Protein AF-A0A0K9XWW6-F1 (afdb_monomer_lite)

Structure (mmCIF, N/CA/C/O backbone):
data_AF-A0A0K9XWW6-F1
#
_entry.id   AF-A0A0K9XWW6-F1
#
loop_
_atom_site.group_PDB
_atom_site.id
_atom_site.type_symbol
_atom_site.label_atom_id
_atom_site.label_alt_id
_atom_site.label_comp_id
_atom_site.label_asym_id
_atom_site.label_entity_id
_atom_site.label_seq_id
_atom_site.pdbx_PDB_ins_code
_atom_site.Cartn_x
_atom_site.Cartn_y
_atom_site.Cartn_z
_atom_site.occupancy
_atom_site.B_iso_or_equiv
_atom_site.auth_seq_id
_atom_site.auth_comp_id
_atom_site.auth_asym_id
_atom_site.auth_atom_id
_atom_site.pdbx_PDB_model_num
ATOM 1 N N . MET A 1 1 ? -27.457 5.485 0.987 1.00 42.44 1 MET A N 1
ATOM 2 C CA . MET A 1 1 ? -27.190 4.142 1.543 1.00 42.44 1 MET A CA 1
ATOM 3 C C . MET A 1 1 ? -25.819 4.211 2.195 1.00 42.44 1 MET A C 1
ATOM 5 O O . MET A 1 1 ? -24.888 4.601 1.505 1.00 42.44 1 MET A O 1
ATOM 9 N N . SER A 1 2 ? -25.711 3.975 3.505 1.00 55.50 2 SER A N 1
ATOM 10 C CA . SER A 1 2 ? -24.408 3.935 4.183 1.00 55.50 2 SER A CA 1
ATOM 11 C C . SER A 1 2 ? -23.820 2.551 3.962 1.00 55.50 2 SER A C 1
ATOM 13 O O . SER A 1 2 ? -24.471 1.566 4.305 1.00 55.50 2 SER A O 1
ATOM 15 N N . PHE A 1 3 ? -22.639 2.464 3.354 1.00 58.88 3 PHE A N 1
ATOM 16 C CA . PHE A 1 3 ? -21.910 1.200 3.319 1.00 58.88 3 PHE A CA 1
ATOM 17 C C . PHE A 1 3 ? -21.558 0.828 4.771 1.00 58.88 3 PHE A C 1
ATOM 19 O O . PHE A 1 3 ? -21.170 1.719 5.529 1.00 58.88 3 PHE A O 1
ATOM 26 N N . PRO A 1 4 ? -21.724 -0.437 5.190 1.00 65.12 4 PRO A N 1
ATOM 27 C CA . PRO A 1 4 ? -21.507 -0.846 6.581 1.00 65.12 4 PRO A CA 1
ATOM 28 C C . PRO A 1 4 ? -20.031 -0.819 7.008 1.00 65.12 4 PRO A C 1
ATOM 30 O O . PRO A 1 4 ? -19.733 -1.064 8.169 1.00 65.12 4 PRO A O 1
ATOM 33 N N . ILE A 1 5 ? -19.113 -0.528 6.083 1.00 71.19 5 ILE A N 1
ATOM 34 C CA . ILE A 1 5 ? -17.669 -0.526 6.305 1.00 71.19 5 ILE A CA 1
ATOM 35 C C . ILE A 1 5 ? -17.113 0.803 5.813 1.00 71.19 5 ILE A C 1
ATOM 37 O O . ILE A 1 5 ? -17.319 1.174 4.653 1.00 71.19 5 ILE A O 1
ATOM 41 N N . ASP A 1 6 ? -16.380 1.488 6.686 1.00 80.50 6 ASP A N 1
ATOM 42 C CA . ASP A 1 6 ? -15.596 2.658 6.314 1.00 80.50 6 ASP A CA 1
ATOM 43 C C . ASP A 1 6 ? -14.144 2.252 6.030 1.00 80.50 6 ASP A C 1
ATOM 45 O O . ASP A 1 6 ? -13.510 1.528 6.801 1.00 80.50 6 ASP A O 1
ATOM 49 N N . GLN A 1 7 ? -13.587 2.758 4.929 1.00 84.44 7 GLN A N 1
ATOM 50 C CA . GLN A 1 7 ? -12.187 2.545 4.555 1.00 84.44 7 GLN A CA 1
ATOM 51 C C . GLN A 1 7 ? -11.224 2.967 5.676 1.00 84.44 7 GLN A C 1
ATOM 53 O O . GLN A 1 7 ? -10.174 2.351 5.853 1.00 84.44 7 GLN A O 1
ATOM 58 N N . GLN A 1 8 ? -11.585 3.989 6.464 1.00 85.00 8 GLN A N 1
ATOM 59 C CA . GLN A 1 8 ? -10.749 4.465 7.566 1.00 85.00 8 GLN A CA 1
ATOM 60 C C . GLN A 1 8 ? -10.605 3.423 8.676 1.00 85.00 8 GLN A C 1
ATOM 62 O O . GLN A 1 8 ? -9.533 3.318 9.265 1.00 85.00 8 GLN A O 1
ATOM 67 N N . GLN A 1 9 ? -11.640 2.617 8.930 1.00 83.94 9 GLN A N 1
ATOM 68 C CA . GLN A 1 9 ? -11.584 1.550 9.932 1.00 83.94 9 GLN A CA 1
ATOM 69 C C . GLN A 1 9 ? -10.598 0.455 9.518 1.00 83.94 9 GLN A C 1
ATOM 71 O O . GLN A 1 9 ? -9.811 -0.007 10.341 1.00 83.94 9 GLN A O 1
ATOM 76 N N . ILE A 1 10 ? -10.581 0.098 8.229 1.00 85.81 10 ILE A N 1
ATOM 77 C CA . ILE A 1 10 ? -9.621 -0.867 7.675 1.00 85.81 10 ILE A CA 1
ATOM 78 C C . ILE A 1 10 ? -8.195 -0.337 7.811 1.00 85.81 10 ILE A C 1
ATOM 80 O O . ILE A 1 10 ? -7.312 -1.058 8.276 1.00 85.81 10 ILE A O 1
ATOM 84 N N . PHE A 1 11 ? -7.957 0.926 7.447 1.00 88.75 11 PHE A N 1
ATOM 85 C CA . PHE A 1 11 ? -6.629 1.523 7.590 1.00 88.75 11 PHE A CA 1
ATOM 86 C C . PHE A 1 11 ? -6.201 1.615 9.057 1.00 88.75 11 PHE A C 1
ATOM 88 O O . PHE A 1 11 ? -5.060 1.286 9.366 1.00 88.75 11 PHE A O 1
ATOM 95 N N . ALA A 1 12 ? -7.101 1.974 9.973 1.00 86.56 12 ALA A N 1
ATOM 96 C CA . ALA A 1 12 ? -6.800 2.009 11.402 1.00 86.56 12 ALA A CA 1
ATOM 97 C C . ALA A 1 12 ? -6.397 0.629 11.953 1.00 86.56 12 ALA A C 1
ATOM 99 O O . ALA A 1 12 ? -5.467 0.544 12.750 1.00 86.56 12 ALA A O 1
ATOM 100 N N . ALA A 1 13 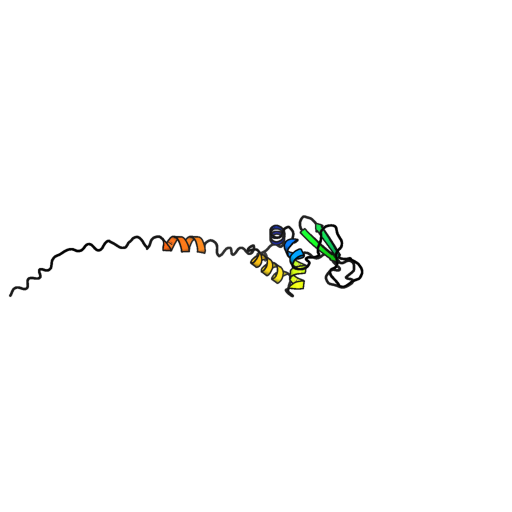? -7.042 -0.449 11.497 1.00 85.69 13 ALA A N 1
ATOM 101 C CA . ALA A 1 13 ? -6.725 -1.810 11.933 1.00 85.69 13 ALA A CA 1
ATOM 102 C C . ALA A 1 13 ? -5.442 -2.395 11.317 1.00 85.69 13 ALA A C 1
ATOM 104 O O . ALA A 1 13 ? -4.906 -3.360 11.849 1.00 85.69 13 ALA A O 1
ATOM 105 N N . THR A 1 14 ? -4.950 -1.832 10.208 1.00 86.12 14 THR A N 1
ATOM 106 C CA . THR A 1 14 ? -3.820 -2.377 9.420 1.00 86.12 14 THR A CA 1
ATOM 107 C C . THR A 1 14 ? -2.596 -1.464 9.411 1.00 86.12 14 THR A C 1
ATOM 109 O O . THR A 1 14 ? -1.854 -1.412 8.424 1.00 86.12 14 THR A O 1
ATOM 112 N N . ASN A 1 15 ? -2.418 -0.675 10.478 1.00 87.69 15 ASN A N 1
ATOM 113 C CA . ASN A 1 15 ? -1.336 0.306 10.606 1.00 87.69 15 ASN A CA 1
ATOM 114 C C . ASN A 1 15 ? -1.254 1.246 9.391 1.00 87.69 15 ASN A C 1
ATOM 116 O O . ASN A 1 15 ? -0.200 1.433 8.788 1.00 87.69 15 ASN A O 1
ATOM 120 N N . GLY A 1 16 ? -2.392 1.790 8.965 1.00 85.75 16 GLY A N 1
ATOM 121 C CA . GLY A 1 16 ? -2.486 2.646 7.784 1.00 85.75 16 GLY A CA 1
ATOM 122 C C . GLY A 1 16 ? -2.524 1.904 6.449 1.00 85.75 16 GLY A C 1
ATOM 123 O O . GLY A 1 16 ? -2.383 2.537 5.404 1.00 85.75 16 GLY A O 1
ATOM 124 N N . GLY A 1 17 ? -2.674 0.578 6.456 1.00 87.88 17 GLY A N 1
ATOM 125 C CA . GLY A 1 17 ? -2.603 -0.272 5.266 1.00 87.88 17 GLY A CA 1
ATOM 126 C C . GLY A 1 17 ? -1.214 -0.849 4.976 1.00 87.88 17 GLY A C 1
ATOM 127 O O . GLY A 1 17 ? -1.070 -1.583 3.997 1.00 87.88 17 GLY A O 1
ATOM 128 N N . SER A 1 18 ? -0.206 -0.557 5.806 1.00 89.19 18 SER A N 1
ATOM 129 C CA . SER A 1 18 ? 1.161 -1.072 5.631 1.00 89.19 18 SER A CA 1
ATOM 130 C C . SER A 1 18 ? 1.206 -2.603 5.658 1.00 89.19 18 SER A C 1
ATOM 132 O O . SER A 1 18 ? 1.858 -3.227 4.818 1.00 89.19 18 SER A O 1
ATOM 134 N N . ASP A 1 19 ? 0.429 -3.222 6.551 1.00 90.06 19 ASP A N 1
ATOM 135 C CA . ASP A 1 19 ? 0.399 -4.681 6.718 1.00 90.06 19 ASP A CA 1
ATOM 136 C C . ASP A 1 19 ? -0.130 -5.388 5.457 1.00 90.06 19 ASP A C 1
ATOM 138 O O . ASP A 1 19 ? 0.377 -6.428 5.039 1.00 90.06 19 ASP A O 1
ATOM 142 N N . ILE A 1 20 ? -1.123 -4.789 4.793 1.00 90.88 20 ILE A N 1
ATOM 143 C CA . ILE A 1 20 ? -1.669 -5.305 3.531 1.00 90.88 20 ILE A CA 1
ATOM 144 C C . ILE A 1 20 ? -0.657 -5.102 2.399 1.00 90.88 20 ILE A C 1
ATOM 146 O O . ILE A 1 20 ? -0.444 -6.005 1.594 1.00 90.88 20 ILE A O 1
ATOM 150 N N . ILE A 1 21 ? -0.028 -3.926 2.320 1.00 90.62 21 ILE A N 1
ATOM 151 C CA . ILE A 1 21 ? 0.943 -3.616 1.262 1.00 90.62 21 ILE A CA 1
ATOM 152 C C . ILE A 1 21 ? 2.128 -4.576 1.334 1.00 90.62 21 ILE A C 1
ATOM 154 O O . ILE A 1 21 ? 2.489 -5.171 0.324 1.00 90.62 21 ILE A O 1
ATOM 158 N N . THR A 1 22 ? 2.699 -4.766 2.521 1.00 91.06 22 THR A N 1
ATOM 159 C CA . THR A 1 22 ? 3.861 -5.641 2.735 1.00 91.06 22 THR A CA 1
ATOM 160 C C . THR A 1 22 ? 3.552 -7.120 2.499 1.00 91.06 22 THR A C 1
ATOM 162 O O . THR A 1 22 ? 4.452 -7.869 2.120 1.00 91.06 22 THR A O 1
ATOM 165 N N . ARG A 1 23 ? 2.287 -7.545 2.632 1.00 90.62 23 ARG A N 1
ATOM 166 C CA . ARG A 1 23 ? 1.839 -8.902 2.273 1.00 90.62 23 ARG A CA 1
ATOM 167 C C . ARG A 1 23 ? 2.009 -9.205 0.782 1.00 90.62 23 ARG A C 1
ATOM 169 O O . ARG A 1 23 ? 2.411 -10.313 0.442 1.00 90.62 23 ARG A O 1
ATOM 176 N N . PHE A 1 24 ? 1.695 -8.247 -0.091 1.00 89.38 24 PHE A N 1
ATOM 177 C CA . PHE A 1 24 ? 1.798 -8.424 -1.548 1.00 89.38 24 PHE A CA 1
ATOM 178 C C . PHE A 1 24 ? 3.133 -7.934 -2.112 1.00 89.38 24 PHE A C 1
ATOM 180 O O . PHE A 1 24 ? 3.660 -8.498 -3.066 1.00 89.38 24 PHE A O 1
ATOM 187 N N . LEU A 1 25 ? 3.697 -6.895 -1.502 1.00 88.88 25 LEU A N 1
ATOM 188 C CA . LEU A 1 25 ? 4.954 -6.266 -1.880 1.00 88.88 25 LEU A CA 1
ATOM 189 C C . LEU A 1 25 ? 5.915 -6.324 -0.683 1.00 88.88 25 LEU A C 1
ATOM 191 O O . LEU A 1 25 ? 6.141 -5.304 -0.030 1.00 88.88 25 LEU A O 1
ATOM 195 N N . PRO A 1 26 ? 6.516 -7.487 -0.375 1.00 87.94 26 PRO A N 1
ATOM 196 C CA . PRO A 1 26 ? 7.442 -7.626 0.757 1.00 87.94 26 PRO A CA 1
ATOM 197 C C . PRO A 1 26 ? 8.699 -6.753 0.621 1.00 87.94 26 PRO A C 1
ATOM 199 O O . PRO A 1 26 ? 9.382 -6.456 1.600 1.00 87.94 26 PRO A O 1
ATOM 202 N N . GLN A 1 27 ? 9.016 -6.322 -0.598 1.00 87.44 27 GLN A N 1
ATOM 203 C CA . GLN A 1 27 ? 10.090 -5.384 -0.894 1.00 87.44 27 GLN A CA 1
ATOM 204 C C . GLN A 1 27 ? 9.721 -3.913 -0.650 1.00 87.44 27 GLN A C 1
ATOM 206 O O . GLN A 1 27 ? 10.610 -3.063 -0.739 1.00 87.44 27 GLN A O 1
ATOM 211 N N . ALA A 1 28 ? 8.452 -3.599 -0.364 1.00 87.19 28 ALA A N 1
ATOM 212 C CA . ALA A 1 28 ? 8.017 -2.243 -0.066 1.00 87.19 28 ALA A CA 1
ATOM 213 C C . ALA A 1 28 ? 8.705 -1.746 1.207 1.00 87.19 28 ALA A C 1
ATOM 215 O O . ALA A 1 28 ? 8.654 -2.374 2.265 1.00 87.19 28 ALA A O 1
ATOM 216 N N . ARG A 1 29 ? 9.390 -0.610 1.093 1.00 83.75 29 ARG A N 1
ATOM 217 C CA . ARG A 1 29 ? 10.116 0.013 2.200 1.00 83.75 29 ARG A CA 1
ATOM 218 C C . ARG A 1 29 ? 9.751 1.477 2.280 1.00 83.75 29 ARG A C 1
ATOM 220 O O . ARG A 1 29 ? 9.648 2.164 1.267 1.00 83.75 29 ARG A O 1
ATOM 227 N N . GLU A 1 30 ? 9.585 1.961 3.500 1.00 81.56 30 GLU A N 1
ATOM 228 C CA . GLU A 1 30 ? 9.415 3.387 3.737 1.00 81.56 30 GLU A CA 1
ATOM 229 C C . GLU A 1 30 ? 10.695 4.137 3.368 1.00 81.56 30 GLU A C 1
ATOM 231 O O . GLU A 1 30 ? 11.805 3.667 3.632 1.00 81.56 30 GLU A O 1
ATOM 236 N N . LYS A 1 31 ? 10.539 5.334 2.790 1.00 79.06 31 LYS A N 1
ATOM 237 C CA . LYS A 1 31 ? 11.638 6.275 2.504 1.00 79.06 31 LYS A CA 1
ATOM 238 C C . LYS A 1 31 ? 12.723 5.750 1.554 1.00 79.06 31 LYS A C 1
ATOM 240 O O . LYS A 1 31 ? 13.752 6.406 1.397 1.00 79.06 31 LYS A O 1
ATOM 245 N N . LYS A 1 32 ? 12.520 4.593 0.921 1.00 85.56 32 LYS A N 1
ATOM 246 C CA . LYS A 1 32 ? 13.439 4.027 -0.064 1.00 85.56 32 LYS A CA 1
ATOM 247 C C . LYS A 1 32 ? 12.666 3.603 -1.302 1.00 85.56 32 LYS A C 1
ATOM 249 O O . LYS A 1 32 ? 11.565 3.069 -1.200 1.00 85.56 32 LYS A O 1
ATOM 254 N N . HIS A 1 33 ? 13.283 3.808 -2.459 1.00 87.06 33 HIS A N 1
ATOM 255 C CA . HIS A 1 33 ? 12.794 3.205 -3.683 1.00 87.06 33 HIS A CA 1
ATOM 256 C C . HIS A 1 33 ? 12.930 1.681 -3.633 1.00 87.06 33 HIS A C 1
ATOM 258 O O . HIS A 1 33 ? 13.810 1.135 -2.961 1.00 87.06 33 HIS A O 1
ATOM 264 N N . PHE A 1 34 ? 12.016 1.004 -4.315 1.00 88.69 34 PHE A N 1
ATOM 265 C CA . PHE A 1 34 ? 12.028 -0.442 -4.468 1.00 88.69 34 PHE A CA 1
ATOM 266 C C . PHE A 1 34 ? 11.543 -0.839 -5.860 1.00 88.69 34 PHE A C 1
ATOM 268 O O . PHE A 1 34 ? 11.158 -0.008 -6.686 1.00 88.69 34 PHE A O 1
ATOM 275 N N . LYS A 1 35 ? 11.609 -2.139 -6.130 1.00 86.94 35 LYS A N 1
ATOM 276 C CA . LYS A 1 35 ? 11.356 -2.724 -7.441 1.00 86.94 35 LYS A CA 1
ATOM 277 C C . LYS A 1 35 ? 10.081 -3.571 -7.410 1.00 86.94 35 LYS A C 1
ATOM 279 O O . LYS A 1 35 ? 10.022 -4.559 -6.683 1.00 86.94 35 LYS A O 1
ATOM 284 N N . ILE A 1 36 ? 9.061 -3.185 -8.176 1.00 85.44 36 ILE A N 1
ATOM 285 C CA . ILE A 1 36 ? 7.820 -3.973 -8.339 1.00 85.44 36 ILE A CA 1
ATOM 286 C C . ILE A 1 36 ? 7.911 -4.887 -9.572 1.00 85.44 36 ILE A C 1
ATOM 288 O O . ILE A 1 36 ? 7.458 -6.024 -9.538 1.00 85.44 36 ILE A O 1
ATOM 292 N N . ARG A 1 37 ? 8.560 -4.408 -10.637 1.00 81.62 37 ARG A N 1
ATOM 293 C CA . ARG A 1 37 ? 8.678 -5.036 -11.96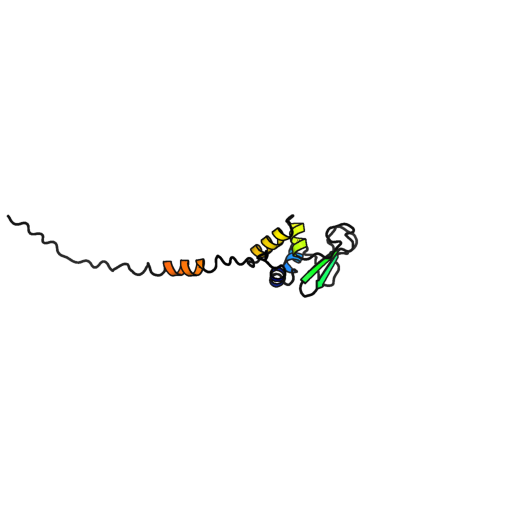5 1.00 81.62 37 ARG A CA 1
ATOM 294 C C . ARG A 1 37 ? 10.122 -5.443 -12.279 1.00 81.62 37 ARG A C 1
ATOM 296 O O . ARG A 1 37 ? 11.047 -4.880 -11.698 1.00 81.62 37 ARG A O 1
ATOM 303 N N . GLU A 1 38 ? 10.356 -6.408 -13.175 1.00 75.94 38 GLU A N 1
ATOM 304 C CA . GLU A 1 38 ? 11.711 -6.863 -13.554 1.00 75.94 38 GLU A CA 1
ATOM 305 C C . GLU A 1 38 ? 12.483 -5.840 -14.411 1.00 75.94 38 GLU A C 1
ATOM 307 O O . GLU A 1 38 ? 12.668 -5.995 -15.610 1.00 75.94 38 GLU A O 1
ATOM 312 N N . GLU A 1 39 ? 12.980 -4.786 -13.771 1.00 73.12 39 GLU A N 1
ATOM 313 C CA . GLU A 1 39 ? 13.674 -3.673 -14.427 1.00 73.12 39 GLU A CA 1
ATOM 314 C C . GLU A 1 39 ? 15.057 -3.346 -13.873 1.00 73.12 39 GLU A C 1
ATOM 316 O O . GLU A 1 39 ? 15.441 -3.783 -12.789 1.00 73.12 39 GLU A O 1
ATOM 321 N N . GLY A 1 40 ? 15.816 -2.544 -14.620 1.00 71.44 40 GLY A N 1
ATOM 322 C CA . GLY A 1 40 ? 17.139 -2.088 -14.196 1.00 71.44 40 GLY A CA 1
ATOM 323 C C . GLY A 1 40 ? 17.119 -1.092 -13.031 1.00 71.44 40 GLY A C 1
ATOM 324 O O . GLY A 1 40 ? 18.049 -1.099 -12.229 1.00 71.44 40 GLY A O 1
ATOM 325 N N . THR A 1 41 ? 16.070 -0.271 -12.905 1.00 81.44 41 THR A N 1
ATOM 326 C CA . THR A 1 41 ? 16.017 0.849 -11.948 1.00 81.44 41 THR A CA 1
ATOM 327 C C . THR A 1 41 ? 14.873 0.676 -10.951 1.00 81.44 41 THR A C 1
ATOM 329 O O . THR A 1 41 ? 13.759 0.330 -11.327 1.00 81.44 41 THR A O 1
ATOM 332 N N . GLU A 1 42 ? 15.137 0.942 -9.670 1.00 86.06 42 GLU A N 1
ATOM 333 C CA . GLU A 1 42 ? 14.107 1.010 -8.626 1.00 86.06 42 GLU A CA 1
ATOM 334 C C . GLU A 1 42 ? 13.308 2.318 -8.775 1.00 86.06 42 GLU A C 1
ATOM 336 O O . GLU A 1 42 ? 13.835 3.399 -8.512 1.00 86.06 42 GLU A O 1
ATOM 341 N N . SER A 1 43 ? 12.046 2.237 -9.207 1.00 85.69 43 SER A N 1
ATOM 342 C CA . SER A 1 43 ? 11.180 3.403 -9.465 1.00 85.69 43 SER A CA 1
ATOM 343 C C . SER A 1 43 ? 9.950 3.489 -8.559 1.00 85.69 43 SER A C 1
ATOM 345 O O . SER A 1 43 ? 9.324 4.551 -8.470 1.00 85.69 43 SER A O 1
ATOM 347 N N . ALA A 1 44 ? 9.627 2.415 -7.834 1.00 89.69 44 ALA A N 1
ATOM 348 C CA . ALA A 1 44 ? 8.506 2.402 -6.909 1.00 89.69 44 ALA A CA 1
ATOM 349 C C . ALA A 1 44 ? 8.861 3.082 -5.590 1.00 89.69 44 ALA A C 1
ATOM 351 O O . ALA A 1 44 ? 9.986 2.983 -5.103 1.00 89.69 44 ALA A O 1
ATOM 352 N N . TRP A 1 45 ? 7.892 3.780 -5.010 1.00 89.38 45 TRP A N 1
ATOM 353 C CA . TRP A 1 45 ? 8.016 4.510 -3.758 1.00 89.38 45 TRP A CA 1
ATOM 354 C C . TRP A 1 45 ? 6.776 4.294 -2.893 1.00 89.38 45 TRP A C 1
ATOM 356 O O . T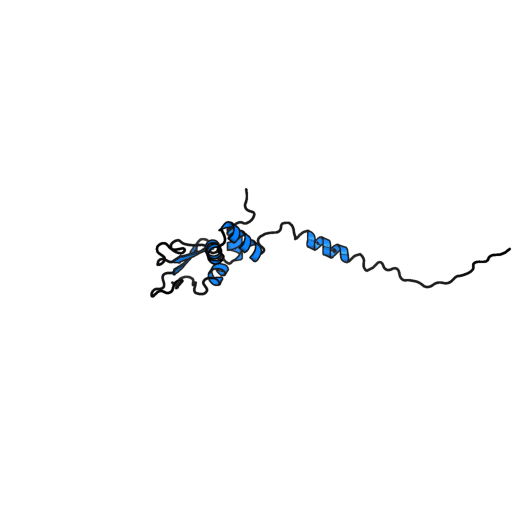RP A 1 45 ? 5.646 4.292 -3.386 1.00 89.38 45 TRP A O 1
ATOM 366 N N . MET A 1 46 ? 6.992 4.157 -1.585 1.00 90.69 46 MET A N 1
ATOM 367 C CA . MET A 1 46 ? 5.922 4.097 -0.594 1.00 90.69 46 MET A CA 1
ATOM 368 C C . MET A 1 46 ? 5.901 5.387 0.224 1.00 90.69 46 MET A C 1
ATOM 370 O O . MET A 1 46 ? 6.890 5.767 0.855 1.00 90.69 46 MET A O 1
ATOM 374 N N . SER A 1 47 ? 4.757 6.064 0.204 1.00 90.56 47 SER A N 1
ATOM 375 C CA . SER A 1 47 ? 4.519 7.330 0.899 1.00 90.56 47 SER A CA 1
ATOM 376 C C . SER A 1 47 ? 3.433 7.170 1.956 1.00 90.56 47 SER A C 1
ATOM 378 O O . SER A 1 47 ? 2.504 6.388 1.772 1.00 90.56 47 SER A O 1
ATOM 380 N N . GLN A 1 48 ? 3.542 7.921 3.050 1.00 90.94 48 GLN A N 1
ATOM 381 C CA . GLN A 1 48 ? 2.524 7.973 4.095 1.00 90.94 48 GLN A CA 1
ATOM 382 C C . GLN A 1 48 ? 1.880 9.359 4.090 1.00 90.94 48 GLN A C 1
ATOM 384 O O . GLN A 1 48 ? 2.583 10.372 4.114 1.00 90.94 48 GLN A O 1
ATOM 389 N N . LYS A 1 49 ? 0.549 9.406 4.067 1.00 88.50 49 LYS A N 1
ATOM 390 C CA . LYS A 1 49 ? -0.231 10.640 4.142 1.00 88.50 49 LYS A CA 1
ATOM 391 C C . LYS A 1 49 ? -1.387 10.443 5.112 1.00 88.50 49 LYS A C 1
ATOM 393 O O . LYS A 1 49 ? -2.158 9.505 4.953 1.00 88.50 49 LYS A O 1
ATOM 398 N N . ASP A 1 50 ? -1.480 11.310 6.118 1.00 86.62 50 ASP A N 1
ATOM 399 C CA . ASP A 1 50 ? -2.539 11.280 7.140 1.00 86.62 50 ASP A CA 1
ATOM 400 C C . ASP A 1 50 ? -2.693 9.904 7.821 1.00 86.62 50 ASP A C 1
ATOM 402 O O . ASP A 1 50 ? -3.793 9.455 8.128 1.00 86.62 50 ASP A O 1
ATOM 406 N N . GLY A 1 51 ? -1.572 9.201 8.020 1.00 85.00 51 GLY A N 1
ATOM 407 C CA . GLY A 1 51 ? -1.553 7.859 8.608 1.00 85.00 51 GLY A CA 1
ATOM 408 C C . GLY A 1 51 ? -1.930 6.724 7.651 1.00 85.00 51 GLY A C 1
ATOM 409 O O . GLY A 1 51 ? -1.938 5.582 8.087 1.00 85.00 51 GLY A O 1
ATOM 410 N N . VAL A 1 52 ? -2.189 6.998 6.368 1.00 90.25 52 VAL A N 1
ATOM 411 C CA . VAL A 1 52 ? -2.481 5.994 5.329 1.00 90.25 52 VAL A CA 1
ATOM 412 C C . VAL A 1 52 ? -1.291 5.843 4.383 1.00 90.25 52 VAL A C 1
ATOM 414 O O . VAL A 1 52 ? -0.675 6.834 3.980 1.00 90.25 52 VAL A O 1
ATOM 417 N N . PHE A 1 53 ? -0.966 4.605 4.018 1.00 91.25 53 PHE A N 1
ATOM 418 C CA . PHE A 1 53 ? 0.121 4.286 3.100 1.00 91.25 53 PHE A CA 1
ATOM 419 C C . PHE A 1 53 ? -0.360 4.169 1.652 1.00 91.25 53 PHE A C 1
ATOM 421 O O . PHE A 1 53 ? -1.359 3.514 1.344 1.00 91.25 53 PHE A O 1
ATOM 428 N N . PHE A 1 54 ? 0.416 4.780 0.761 1.00 91.94 54 PHE A N 1
ATOM 429 C CA . PHE A 1 54 ? 0.210 4.794 -0.678 1.00 91.94 54 PHE A CA 1
ATOM 430 C C . PHE A 1 54 ? 1.472 4.291 -1.375 1.00 91.94 54 PHE A C 1
ATOM 432 O O . PHE A 1 54 ? 2.579 4.739 -1.061 1.00 91.94 54 PHE A O 1
ATOM 439 N N . VAL A 1 55 ? 1.298 3.422 -2.365 1.00 92.38 55 VAL A N 1
ATOM 440 C CA . VAL A 1 55 ? 2.372 2.957 -3.250 1.00 92.38 55 VAL A CA 1
ATOM 441 C C . VAL A 1 55 ? 2.188 3.572 -4.626 1.00 92.38 55 VAL A C 1
ATOM 443 O O . VAL A 1 55 ? 1.084 3.560 -5.170 1.00 92.38 55 VAL A O 1
ATOM 446 N N . GLN A 1 56 ? 3.268 4.095 -5.189 1.00 92.06 56 GLN A N 1
ATOM 447 C CA . GLN A 1 56 ? 3.306 4.609 -6.552 1.00 92.06 56 GLN A CA 1
ATOM 448 C C . GLN A 1 56 ? 4.575 4.124 -7.242 1.00 92.06 56 GLN A C 1
ATOM 450 O O . GLN A 1 56 ? 5.640 4.108 -6.628 1.00 92.06 56 GLN A O 1
ATOM 455 N N . ASP A 1 57 ? 4.470 3.782 -8.520 1.00 89.88 57 ASP A N 1
ATOM 456 C CA . ASP A 1 57 ? 5.604 3.491 -9.384 1.00 89.88 57 ASP A CA 1
ATOM 457 C C . ASP A 1 57 ? 5.702 4.531 -10.499 1.00 89.88 57 ASP A C 1
ATOM 459 O O . ASP A 1 57 ? 4.843 4.626 -11.371 1.00 89.88 57 ASP A O 1
ATOM 463 N N . TRP A 1 58 ? 6.778 5.318 -10.468 1.00 86.19 58 TRP A N 1
ATOM 464 C CA . TRP A 1 58 ? 7.049 6.351 -11.470 1.00 86.19 58 TRP A CA 1
ATOM 465 C C . TRP A 1 58 ? 7.450 5.781 -12.827 1.00 86.19 58 TRP A C 1
ATOM 467 O O . TRP A 1 58 ? 7.372 6.478 -13.837 1.00 86.19 58 TRP A O 1
ATOM 477 N N . GLY A 1 59 ? 7.909 4.533 -12.854 1.00 84.50 59 GLY A N 1
ATOM 478 C CA . GLY A 1 59 ? 8.272 3.861 -14.088 1.00 84.50 59 GLY A CA 1
ATOM 479 C C . GLY A 1 59 ? 7.063 3.288 -14.833 1.00 84.50 59 GLY A C 1
ATOM 480 O O . GLY A 1 59 ? 7.145 3.052 -16.043 1.00 84.50 59 GLY A O 1
ATOM 481 N N . ASP A 1 60 ? 5.949 3.057 -14.135 1.00 83.56 60 ASP A N 1
ATOM 482 C CA . ASP A 1 60 ? 4.781 2.326 -14.631 1.00 83.56 60 ASP A CA 1
ATOM 483 C C . ASP A 1 60 ? 3.867 3.188 -15.514 1.00 83.56 60 ASP A C 1
ATOM 485 O O . ASP A 1 60 ? 2.714 3.456 -15.189 1.00 83.56 60 ASP A O 1
ATOM 489 N N . VAL A 1 61 ? 4.401 3.667 -16.639 1.00 84.31 61 VAL A N 1
ATOM 490 C CA . VAL A 1 61 ? 3.683 4.524 -17.592 1.00 84.31 61 VAL A CA 1
ATOM 491 C C . VAL A 1 61 ? 2.521 3.750 -18.227 1.00 84.31 61 VAL A C 1
ATOM 493 O O . VAL A 1 61 ? 2.742 2.849 -19.036 1.00 84.31 61 VAL A O 1
ATOM 496 N N . GLY A 1 62 ? 1.281 4.120 -17.891 1.00 83.00 62 GLY A N 1
ATOM 497 C CA . GLY A 1 62 ? 0.064 3.463 -18.376 1.00 83.00 62 GLY A CA 1
ATOM 498 C C . GLY A 1 62 ? -0.334 2.202 -17.605 1.00 83.00 62 GLY A C 1
ATOM 499 O O . GLY A 1 62 ? -1.258 1.507 -18.034 1.00 83.00 62 GLY A O 1
ATOM 500 N N . GLY A 1 63 ? 0.347 1.891 -16.500 1.00 87.06 63 GLY A N 1
ATOM 501 C CA . GLY A 1 63 ? 0.061 0.717 -15.684 1.00 87.06 63 GLY A CA 1
ATOM 502 C C . GLY A 1 63 ? -0.755 1.013 -14.426 1.00 87.06 63 GLY A C 1
ATOM 503 O O . GLY A 1 63 ? -1.314 2.095 -14.223 1.00 87.06 63 GLY A O 1
ATOM 504 N N . PHE A 1 64 ? -0.873 0.002 -13.567 1.00 88.12 64 PHE A N 1
ATOM 505 C CA . PHE A 1 64 ? -1.688 0.087 -12.359 1.00 88.12 64 PHE A CA 1
ATOM 506 C C . PHE A 1 64 ? -1.083 1.029 -11.310 1.00 88.12 64 PHE A C 1
ATOM 508 O O . PHE A 1 64 ? -1.825 1.755 -10.641 1.00 88.12 64 PHE A O 1
ATOM 515 N N . TYR A 1 65 ? 0.243 1.055 -11.186 1.00 88.50 65 TYR A N 1
ATOM 516 C CA . TYR A 1 65 ? 0.966 1.808 -10.162 1.00 88.50 65 TYR A CA 1
ATOM 517 C C . TYR A 1 65 ? 1.379 3.217 -10.607 1.00 88.50 65 TYR A C 1
ATOM 519 O O . TYR A 1 65 ? 1.950 3.946 -9.798 1.00 88.50 65 TYR A O 1
ATOM 527 N N . GLU A 1 66 ? 1.029 3.646 -11.828 1.00 88.62 66 GLU A N 1
ATOM 528 C CA . GLU A 1 66 ? 1.295 5.006 -12.333 1.00 88.62 66 GLU A CA 1
ATOM 529 C C . GLU A 1 66 ? 0.828 6.091 -11.344 1.00 88.62 66 GLU A C 1
ATOM 531 O O . GLU A 1 66 ? 1.486 7.107 -11.102 1.00 88.62 66 GLU A O 1
ATOM 536 N N . LYS A 1 67 ? -0.343 5.853 -10.743 1.00 91.12 67 LYS A N 1
ATOM 537 C CA . LYS A 1 67 ? -0.974 6.725 -9.749 1.00 91.12 67 LYS A CA 1
ATOM 538 C C . LYS A 1 67 ? -0.819 6.127 -8.355 1.00 91.12 67 LYS A C 1
ATOM 540 O O . LYS A 1 67 ? -0.891 4.909 -8.227 1.00 91.12 67 LYS A O 1
ATOM 545 N N . PRO A 1 68 ? -0.729 6.956 -7.301 1.00 90.44 68 PRO A N 1
ATOM 546 C CA . PRO A 1 68 ? -0.651 6.464 -5.932 1.00 90.44 68 PRO A CA 1
ATOM 547 C C . PRO A 1 68 ? -1.872 5.604 -5.583 1.00 90.44 68 PRO A C 1
ATOM 549 O O . PRO A 1 68 ? -3.021 6.042 -5.706 1.00 90.44 68 PRO A O 1
ATOM 552 N N . LYS A 1 69 ? -1.614 4.368 -5.151 1.00 93.12 69 LYS A N 1
ATOM 553 C CA . LYS A 1 69 ? -2.619 3.370 -4.776 1.00 93.12 69 LYS A CA 1
ATOM 554 C C . LYS A 1 69 ? -2.559 3.067 -3.289 1.00 93.12 69 LYS A C 1
ATOM 556 O O . LYS A 1 69 ? -1.492 2.818 -2.738 1.00 93.12 69 LYS A O 1
ATOM 561 N N . ASN A 1 70 ? -3.733 3.037 -2.668 1.00 92.81 70 ASN A N 1
ATOM 562 C CA . ASN A 1 70 ? -3.902 2.580 -1.290 1.00 92.81 70 ASN A CA 1
ATOM 563 C C . ASN A 1 70 ? -3.838 1.059 -1.187 1.00 92.81 70 ASN A C 1
ATOM 565 O O . ASN A 1 70 ? -4.102 0.354 -2.161 1.00 92.81 70 ASN A O 1
ATOM 569 N N . ALA A 1 71 ? -3.650 0.570 0.038 1.00 92.06 71 ALA A N 1
ATOM 570 C CA . ALA A 1 71 ? -3.720 -0.849 0.377 1.00 92.06 71 ALA A CA 1
ATOM 571 C C . ALA A 1 71 ? -4.955 -1.575 -0.193 1.00 92.06 71 ALA A C 1
ATOM 573 O O . ALA A 1 71 ? -4.821 -2.654 -0.756 1.00 92.06 71 ALA A O 1
ATOM 574 N N . VAL A 1 72 ? -6.145 -0.964 -0.129 1.00 91.44 72 VAL A N 1
ATOM 575 C CA . VAL A 1 72 ? -7.389 -1.557 -0.664 1.00 91.44 72 VAL A CA 1
ATOM 576 C C . VAL A 1 72 ? -7.339 -1.714 -2.184 1.00 91.44 72 VAL A C 1
ATOM 578 O O . VAL A 1 72 ? -7.772 -2.731 -2.713 1.00 91.44 72 VAL A O 1
ATOM 581 N N . HIS A 1 73 ? -6.791 -0.725 -2.897 1.00 92.88 73 HIS A N 1
ATOM 582 C CA . HIS A 1 73 ? -6.647 -0.812 -4.351 1.00 92.88 73 HIS A CA 1
ATOM 583 C C . HIS A 1 73 ? -5.688 -1.938 -4.730 1.00 92.88 73 HIS A C 1
ATOM 585 O O . HIS A 1 73 ? -5.972 -2.687 -5.656 1.00 92.88 73 HIS A O 1
ATOM 591 N N . ILE A 1 74 ? -4.578 -2.058 -4.000 1.00 92.50 74 ILE A N 1
ATOM 592 C CA . ILE A 1 74 ? -3.584 -3.111 -4.215 1.00 92.50 74 ILE A CA 1
ATOM 593 C C . ILE A 1 74 ? -4.218 -4.476 -3.949 1.00 92.50 74 ILE A C 1
ATOM 595 O O . ILE A 1 74 ? -4.168 -5.338 -4.814 1.00 92.50 74 ILE A O 1
ATOM 599 N N . TYR A 1 75 ? -4.915 -4.648 -2.824 1.00 93.50 75 TYR A N 1
ATOM 600 C CA . TYR A 1 75 ? -5.635 -5.888 -2.532 1.00 93.50 75 TYR A CA 1
ATOM 601 C C . TYR A 1 75 ? -6.656 -6.229 -3.628 1.00 93.50 75 TYR A C 1
ATOM 603 O O . TYR A 1 75 ? -6.723 -7.372 -4.072 1.00 93.50 75 TYR A O 1
ATOM 611 N N . ALA A 1 76 ? -7.439 -5.252 -4.095 1.00 94.06 76 ALA A N 1
ATOM 612 C CA . ALA A 1 76 ? -8.416 -5.453 -5.165 1.00 94.06 76 ALA A CA 1
ATOM 613 C C . ALA A 1 76 ? -7.752 -5.922 -6.469 1.00 94.06 76 ALA A C 1
ATOM 615 O O . ALA A 1 76 ? -8.233 -6.860 -7.100 1.00 94.06 76 ALA A O 1
ATOM 616 N N . HIS A 1 77 ? -6.626 -5.306 -6.834 1.00 92.81 77 HIS A N 1
ATOM 617 C CA . HIS A 1 77 ? -5.844 -5.673 -8.010 1.00 92.81 77 HIS A CA 1
ATOM 618 C C . HIS A 1 77 ? -5.282 -7.094 -7.907 1.00 92.81 77 HIS A C 1
ATOM 620 O O . HIS A 1 77 ? -5.512 -7.903 -8.801 1.00 92.81 77 HIS A O 1
ATOM 626 N N . GLU A 1 78 ? -4.633 -7.425 -6.790 1.00 91.19 78 GLU A N 1
ATOM 627 C CA . GLU A 1 78 ? -4.011 -8.738 -6.581 1.00 91.19 78 GLU A CA 1
ATOM 628 C C . GLU A 1 78 ? -5.035 -9.873 -6.449 1.00 91.19 78 GLU A C 1
ATOM 630 O O . GLU A 1 78 ? -4.776 -11.006 -6.847 1.00 91.19 78 GLU A O 1
ATOM 635 N N . THR A 1 79 ? -6.225 -9.585 -5.913 1.00 90.31 79 THR A N 1
ATOM 636 C CA . THR A 1 79 ? -7.304 -10.579 -5.774 1.00 90.31 79 THR A CA 1
ATOM 637 C C . THR A 1 79 ? -8.263 -10.621 -6.964 1.00 90.31 79 THR A C 1
ATOM 639 O O . THR A 1 79 ? -9.143 -11.481 -6.997 1.00 90.31 79 THR A O 1
ATOM 642 N N . GLY A 1 80 ? -8.126 -9.706 -7.930 1.00 92.06 80 GLY A N 1
ATOM 643 C CA . GLY A 1 80 ? -9.039 -9.576 -9.070 1.00 92.06 80 GLY A CA 1
ATOM 644 C C . GLY A 1 80 ? -10.470 -9.179 -8.684 1.00 92.06 80 GLY A C 1
ATOM 645 O O . GLY A 1 80 ? -11.406 -9.439 -9.441 1.00 92.06 80 GLY A O 1
ATOM 646 N N . LYS A 1 81 ? -10.662 -8.586 -7.499 1.00 91.31 81 LYS A N 1
ATOM 647 C CA . LYS A 1 81 ? -11.972 -8.179 -6.970 1.00 91.31 81 LYS A CA 1
ATOM 648 C C . LYS A 1 81 ? -12.276 -6.721 -7.302 1.00 91.31 81 LYS A C 1
ATOM 650 O O . LYS A 1 81 ? -11.376 -5.894 -7.448 1.00 91.31 81 LYS A O 1
ATOM 655 N N . ALA A 1 82 ? -13.561 -6.371 -7.360 1.00 91.44 82 ALA A N 1
ATOM 656 C CA . ALA A 1 82 ? -13.954 -4.967 -7.398 1.00 91.44 82 ALA A CA 1
ATOM 657 C C . ALA A 1 82 ? -13.591 -4.271 -6.073 1.00 91.44 82 ALA A C 1
ATOM 659 O O . ALA A 1 82 ? -13.481 -4.907 -5.026 1.00 91.44 82 ALA A O 1
ATOM 660 N N . TYR A 1 83 ? -13.445 -2.943 -6.098 1.00 88.94 83 TYR A N 1
ATOM 661 C CA . TYR A 1 83 ? -13.027 -2.161 -4.926 1.00 88.94 83 TYR A CA 1
ATOM 662 C C . TYR A 1 83 ? -13.907 -2.399 -3.685 1.00 88.94 83 TYR A C 1
ATOM 664 O O . TYR A 1 83 ? -13.396 -2.556 -2.580 1.00 88.94 83 TYR A O 1
ATOM 672 N N . PHE A 1 84 ? -15.229 -2.466 -3.866 1.00 87.81 84 PHE A N 1
ATOM 673 C CA . PHE A 1 84 ? -16.167 -2.707 -2.766 1.00 87.81 84 PHE A CA 1
ATOM 674 C C . PHE A 1 84 ? -16.099 -4.141 -2.230 1.00 87.81 84 PHE A C 1
ATOM 676 O O . PHE A 1 84 ? -16.157 -4.335 -1.019 1.00 87.81 84 PHE A O 1
ATOM 683 N N . ASP A 1 85 ? -15.901 -5.128 -3.103 1.00 88.31 85 ASP A N 1
ATOM 684 C CA . ASP A 1 85 ? -15.742 -6.529 -2.699 1.00 88.31 85 ASP A CA 1
ATOM 685 C C . ASP A 1 85 ? -14.422 -6.740 -1.947 1.00 88.31 85 ASP A C 1
ATOM 687 O O . ASP A 1 85 ? -14.349 -7.523 -1.002 1.00 88.31 85 ASP A O 1
ATOM 691 N N . ALA A 1 86 ? -13.375 -6.009 -2.340 1.00 90.94 86 ALA A N 1
ATOM 692 C CA . ALA A 1 86 ? -12.101 -5.969 -1.636 1.00 90.94 86 ALA A CA 1
ATOM 693 C C . ALA A 1 86 ? -12.233 -5.340 -0.242 1.00 90.94 86 ALA A C 1
ATOM 695 O O . ALA A 1 86 ? -11.697 -5.886 0.719 1.00 90.94 86 ALA A O 1
ATOM 696 N N . LEU A 1 87 ? -12.970 -4.230 -0.113 1.00 88.12 87 LEU A N 1
ATOM 697 C CA . LEU A 1 87 ? -13.271 -3.627 1.191 1.00 88.12 87 LEU A CA 1
ATOM 698 C C . LEU A 1 87 ? -14.034 -4.593 2.102 1.00 88.12 87 LEU A C 1
ATOM 700 O O . LEU A 1 87 ? -13.688 -4.711 3.274 1.00 88.12 87 LEU A O 1
ATOM 704 N N . LEU A 1 88 ? -15.046 -5.283 1.566 1.00 87.81 88 LEU A N 1
ATOM 705 C CA . LEU A 1 88 ? -15.829 -6.261 2.319 1.00 87.81 88 LEU A CA 1
ATOM 706 C C . LEU A 1 88 ? -14.953 -7.422 2.794 1.00 87.81 88 LEU A C 1
ATOM 708 O O . LEU A 1 88 ? -14.919 -7.702 3.987 1.00 87.81 88 LEU A O 1
ATOM 712 N N . ALA A 1 89 ? -14.178 -8.021 1.888 1.00 88.44 89 ALA A N 1
ATOM 713 C CA . ALA A 1 89 ? -13.282 -9.125 2.219 1.00 88.44 89 ALA A CA 1
ATOM 714 C C . ALA A 1 89 ? -12.219 -8.726 3.257 1.00 88.44 89 ALA A C 1
ATOM 716 O O . ALA A 1 89 ? -11.969 -9.474 4.196 1.00 88.44 89 ALA A O 1
ATOM 717 N N . LEU A 1 90 ? -11.629 -7.531 3.137 1.00 88.56 90 LEU A N 1
ATOM 718 C CA . LEU A 1 90 ? -10.689 -7.009 4.134 1.00 88.56 90 LEU A CA 1
ATOM 719 C C . LEU A 1 90 ? -11.365 -6.767 5.486 1.00 88.56 90 LEU A C 1
ATOM 721 O O . LEU A 1 90 ? -10.789 -7.073 6.527 1.00 88.56 90 LEU A O 1
ATOM 725 N N . GLY A 1 91 ? -12.584 -6.230 5.485 1.00 86.81 91 GLY A N 1
ATOM 726 C CA . GLY A 1 91 ? -13.355 -6.039 6.706 1.00 86.81 91 GLY A CA 1
ATOM 727 C C . GLY A 1 91 ? -13.695 -7.362 7.402 1.00 86.81 91 GLY A C 1
ATOM 728 O O . GLY A 1 91 ? -13.634 -7.424 8.628 1.00 86.81 91 GLY A O 1
ATOM 729 N N . GLU A 1 92 ? -14.023 -8.409 6.642 1.00 85.88 92 GLU A N 1
ATOM 730 C CA . GLU A 1 92 ? -14.258 -9.766 7.154 1.00 85.88 92 GLU 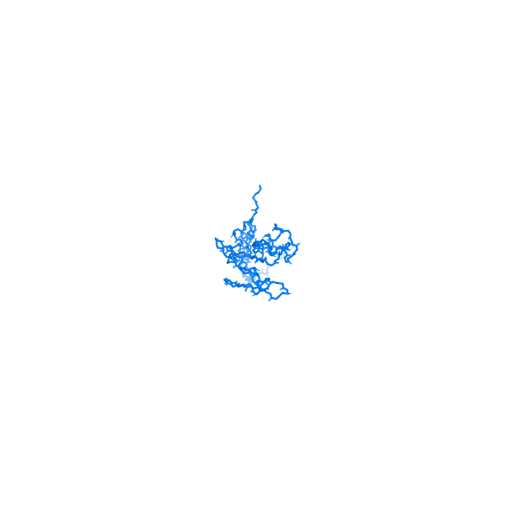A CA 1
ATOM 731 C C . GLU A 1 92 ? -12.968 -10.390 7.707 1.00 85.88 92 GLU A C 1
ATOM 733 O O . GLU A 1 92 ? -12.969 -10.887 8.832 1.00 85.88 92 GLU A O 1
ATOM 738 N N . GLU A 1 93 ? -11.853 -10.304 6.967 1.00 85.44 93 GLU A N 1
ATOM 739 C CA . GLU A 1 93 ? -10.537 -10.817 7.391 1.00 85.44 93 GLU A CA 1
ATOM 740 C C . GLU A 1 93 ? -10.060 -10.174 8.704 1.00 85.44 93 GLU A C 1
ATOM 742 O O . GLU A 1 93 ? -9.472 -10.844 9.552 1.00 85.44 93 GLU A O 1
ATOM 747 N N . LEU A 1 94 ? -10.325 -8.879 8.883 1.00 83.44 94 LEU A N 1
ATOM 748 C CA . LEU A 1 94 ? -9.925 -8.115 10.067 1.00 83.44 94 LEU A CA 1
ATOM 749 C C . LEU A 1 94 ? -10.953 -8.179 11.208 1.00 83.44 94 LEU A C 1
ATOM 751 O O . LEU A 1 94 ? -10.717 -7.601 12.268 1.00 83.44 94 LEU A O 1
ATOM 755 N N . GLY A 1 95 ? -12.105 -8.827 11.000 1.00 80.56 95 GLY A N 1
ATOM 756 C CA . GLY A 1 95 ? -13.208 -8.848 11.968 1.00 80.56 95 GLY A CA 1
ATOM 757 C C . GLY A 1 95 ? -13.840 -7.472 12.227 1.00 80.56 95 GLY A C 1
ATOM 758 O O . GLY A 1 95 ? -14.490 -7.272 13.252 1.00 80.56 95 GLY A O 1
ATOM 759 N N . LEU A 1 96 ? -13.632 -6.510 11.320 1.00 75.81 96 LEU A N 1
ATOM 760 C CA . LEU A 1 96 ? -14.188 -5.153 11.376 1.00 75.81 96 LEU A CA 1
ATOM 761 C C . LEU A 1 96 ? -15.599 -5.070 10.820 1.00 75.81 96 LEU A C 1
ATOM 763 O O . LEU A 1 96 ? -16.336 -4.142 11.154 1.00 75.81 96 LEU A O 1
ATOM 767 N N . VAL A 1 97 ? -15.982 -6.034 9.979 1.00 64.31 97 VAL A N 1
ATOM 768 C CA . VAL A 1 97 ? -17.394 -6.296 9.735 1.00 64.31 97 VAL A CA 1
ATOM 769 C C . VAL A 1 97 ? -17.946 -6.776 11.057 1.00 64.31 97 VAL A C 1
ATOM 771 O O . VAL A 1 97 ? -17.920 -7.958 11.394 1.00 64.31 97 VAL A O 1
ATOM 774 N N . THR A 1 98 ? -18.424 -5.815 11.839 1.00 53.06 98 THR A N 1
ATOM 775 C CA . THR A 1 98 ? -19.287 -6.116 12.951 1.00 53.06 98 THR A CA 1
ATOM 776 C C . THR A 1 98 ? -20.493 -6.786 12.328 1.00 53.06 98 THR A C 1
ATOM 778 O O . THR A 1 98 ? -21.401 -6.131 11.816 1.00 53.06 98 THR A O 1
ATOM 781 N N . ALA A 1 99 ? -20.535 -8.106 12.424 1.00 46.66 99 ALA A N 1
ATOM 782 C CA . ALA A 1 99 ? -21.778 -8.739 12.765 1.00 46.66 99 ALA A CA 1
ATOM 783 C C . ALA A 1 99 ? -22.285 -8.024 14.029 1.00 46.66 99 ALA A C 1
ATOM 785 O O . ALA A 1 99 ? -22.056 -8.465 15.154 1.00 46.66 99 ALA A O 1
ATOM 786 N N . GLN A 1 100 ? -23.051 -6.946 13.860 1.00 44.31 100 GLN A N 1
ATOM 787 C CA . GLN A 1 100 ? -24.039 -6.485 14.839 1.00 44.31 100 GLN A CA 1
ATOM 788 C C . GLN A 1 100 ? -25.148 -7.553 15.025 1.00 44.31 100 GLN A C 1
ATOM 790 O O . GLN A 1 100 ? -26.295 -7.230 15.297 1.00 44.31 100 GLN A O 1
ATOM 795 N N . ALA A 1 101 ? -24.807 -8.837 14.867 1.00 50.34 101 ALA A N 1
ATOM 796 C CA . ALA A 1 101 ? -25.680 -9.994 14.858 1.00 50.34 10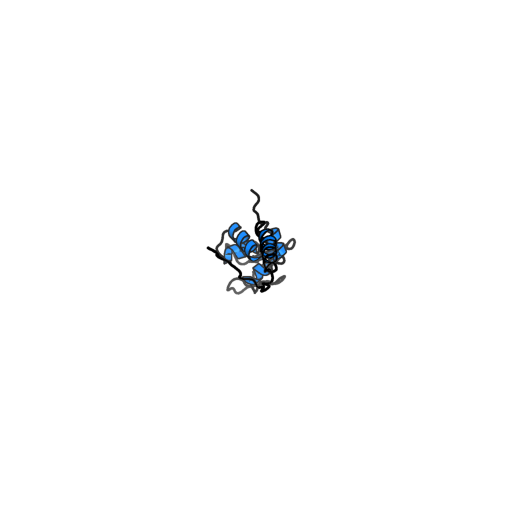1 ALA A CA 1
ATOM 797 C C . ALA A 1 101 ? -25.101 -11.209 15.614 1.00 50.34 101 ALA A C 1
ATOM 799 O O . ALA A 1 101 ? -25.870 -12.116 15.907 1.00 50.34 101 ALA A O 1
ATOM 800 N N . GLU A 1 102 ? -23.811 -11.259 15.992 1.00 47.19 102 GLU A N 1
ATOM 801 C CA . GLU A 1 102 ? -23.258 -12.482 16.623 1.00 47.19 102 GLU A CA 1
ATOM 802 C C . GLU A 1 102 ? -22.836 -12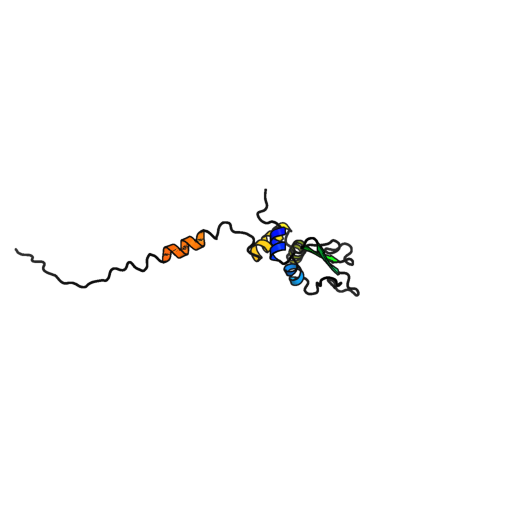.335 18.093 1.00 47.19 102 GLU A C 1
ATOM 804 O O . GLU A 1 102 ? -22.835 -13.325 18.828 1.00 47.19 102 GLU A O 1
ATOM 809 N N . ASN A 1 103 ? -22.607 -11.117 18.593 1.00 43.72 103 ASN A N 1
ATOM 810 C CA . ASN A 1 103 ? -22.186 -10.926 19.989 1.00 43.72 103 ASN A CA 1
ATOM 811 C C . ASN A 1 103 ? -23.324 -10.798 21.024 1.00 43.72 103 ASN A C 1
ATOM 813 O O . ASN A 1 103 ? -23.030 -10.755 22.215 1.00 43.72 103 ASN A O 1
ATOM 817 N N . GLU A 1 104 ? -24.604 -10.853 20.630 1.00 46.91 104 GLU A N 1
ATOM 818 C CA . GLU A 1 104 ? -25.701 -11.133 21.585 1.00 46.91 104 GLU A CA 1
ATOM 819 C C . GLU A 1 104 ? -26.089 -12.624 21.655 1.00 46.91 104 GLU A C 1
ATOM 821 O O . GLU A 1 104 ? -26.682 -13.069 22.639 1.00 46.91 104 GLU A O 1
ATOM 826 N N . VAL A 1 105 ? -25.709 -13.447 20.671 1.00 49.03 105 VAL A N 1
ATOM 827 C CA . VAL A 1 105 ? -26.137 -14.860 20.615 1.00 49.03 105 VAL A CA 1
ATOM 828 C C . VAL A 1 105 ? -25.201 -15.776 21.416 1.00 49.03 105 VAL A C 1
ATOM 830 O O . VAL A 1 105 ? -25.648 -16.763 22.018 1.00 49.03 105 VAL A O 1
ATOM 833 N N . PHE A 1 106 ? -23.912 -15.433 21.512 1.00 42.47 106 PHE A N 1
ATOM 834 C CA . PHE A 1 106 ? -22.937 -16.269 22.221 1.00 42.47 106 PHE A CA 1
ATOM 835 C C . PHE A 1 106 ? -23.029 -16.150 23.756 1.00 42.47 106 PHE A C 1
ATOM 837 O O . PHE A 1 106 ? -22.825 -17.138 24.462 1.00 42.47 106 PHE A O 1
ATOM 844 N N . PHE A 1 107 ? -23.431 -14.992 24.299 1.00 41.97 107 PHE A N 1
ATOM 845 C CA . PHE A 1 107 ? -23.584 -14.816 25.754 1.00 41.97 107 PHE A CA 1
ATOM 846 C C . PHE A 1 107 ? -24.880 -15.446 26.309 1.00 41.97 107 PHE A C 1
ATOM 848 O O . PHE A 1 107 ? -24.906 -15.907 27.453 1.00 41.97 107 PHE A O 1
ATOM 855 N N . PHE A 1 108 ? -25.944 -15.553 25.500 1.00 45.75 108 PHE A N 1
ATOM 856 C CA . PHE A 1 108 ? -27.195 -16.223 25.898 1.00 45.75 108 PHE A CA 1
ATOM 857 C C . PHE A 1 108 ? -27.125 -17.756 25.786 1.00 45.75 108 PHE A C 1
ATOM 859 O O . PHE A 1 108 ? -27.714 -18.466 26.605 1.00 45.75 108 PHE A O 1
ATOM 866 N N . THR A 1 109 ? -26.380 -18.288 24.809 1.00 45.22 109 THR A N 1
ATOM 867 C CA . THR A 1 109 ? -26.313 -19.743 24.569 1.00 45.22 109 THR A CA 1
ATOM 868 C C . THR A 1 109 ? -25.451 -20.466 25.606 1.00 45.22 109 THR A C 1
ATOM 870 O O . THR A 1 109 ? -25.813 -21.552 26.060 1.00 45.22 109 THR A O 1
ATOM 873 N N . VAL A 1 110 ? -24.352 -19.855 26.062 1.00 48.00 110 VAL A N 1
ATOM 874 C CA . VAL A 1 110 ? -23.474 -20.476 27.072 1.00 48.00 110 VAL A CA 1
ATOM 875 C C . VAL A 1 110 ? -24.071 -20.395 28.489 1.00 48.00 110 VAL A C 1
ATOM 877 O O . VAL A 1 110 ? -23.824 -21.284 29.304 1.00 48.00 110 VAL A O 1
ATOM 880 N N . ASN A 1 111 ? -24.927 -19.405 28.778 1.00 47.41 111 ASN A N 1
ATOM 881 C CA . ASN A 1 111 ? -25.568 -19.268 30.093 1.00 47.41 111 ASN A CA 1
ATOM 882 C C . ASN A 1 111 ? -26.810 -20.157 30.298 1.00 47.41 111 ASN A C 1
ATOM 884 O O . ASN A 1 111 ? -27.140 -20.457 31.440 1.00 47.41 111 ASN A O 1
ATOM 888 N N . ARG A 1 112 ? -27.468 -20.661 29.240 1.00 46.19 112 ARG A N 1
ATOM 889 C CA . ARG A 1 112 ? -28.636 -21.561 29.395 1.00 46.19 112 ARG A CA 1
ATOM 890 C C . ARG A 1 112 ? -28.261 -23.029 29.661 1.00 46.19 112 ARG A C 1
ATOM 892 O O . ARG A 1 112 ? -29.071 -23.783 30.190 1.00 46.19 112 ARG A O 1
ATOM 899 N N . VAL A 1 113 ? -27.040 -23.457 29.333 1.00 48.38 113 VAL A N 1
ATOM 900 C CA . VAL A 1 113 ? -26.618 -24.870 29.483 1.00 48.38 113 VAL A CA 1
ATOM 901 C C . VAL A 1 113 ? -26.085 -25.185 30.892 1.00 48.38 113 VAL A C 1
ATOM 903 O O . VAL A 1 113 ? -25.938 -26.354 31.246 1.00 48.38 113 VAL A O 1
ATOM 906 N N . ARG A 1 114 ? -25.827 -24.174 31.734 1.00 47.06 114 ARG A N 1
ATOM 907 C CA . ARG A 1 114 ? -25.272 -24.387 33.083 1.00 47.06 114 ARG A CA 1
ATOM 908 C C . ARG A 1 114 ? -26.306 -24.607 34.191 1.00 47.06 114 ARG A C 1
ATOM 910 O O . ARG A 1 114 ? -25.929 -25.159 35.213 1.00 47.06 114 ARG A O 1
ATOM 917 N N . GLU A 1 115 ? -27.584 -24.284 33.993 1.00 46.69 115 GLU A N 1
ATOM 918 C CA . GLU A 1 115 ? -28.606 -24.478 35.043 1.00 46.69 115 GLU A CA 1
ATOM 919 C C . GLU A 1 115 ? -29.285 -25.859 35.043 1.00 46.69 115 GLU A C 1
ATOM 921 O O . GLU A 1 115 ? -29.955 -26.210 36.009 1.00 46.69 115 GLU A O 1
ATOM 926 N N . PHE A 1 116 ? -29.099 -26.692 34.014 1.00 47.19 116 PHE A N 1
ATOM 927 C CA . PHE A 1 116 ? -29.812 -27.979 33.919 1.00 47.19 116 PHE A CA 1
ATOM 928 C C . PHE A 1 116 ? -29.039 -29.205 34.426 1.00 47.19 116 PHE A C 1
ATOM 930 O O . PHE A 1 116 ? -29.568 -30.314 34.365 1.00 47.19 116 PHE A O 1
ATOM 937 N N . ARG A 1 117 ? -27.805 -29.048 34.929 1.00 49.56 117 ARG A N 1
ATOM 938 C CA . ARG A 1 117 ? -27.011 -30.188 35.431 1.00 49.56 117 ARG A CA 1
ATOM 939 C C . ARG A 1 117 ? -27.131 -30.474 36.928 1.00 49.56 117 ARG A C 1
ATOM 941 O O . ARG A 1 117 ? -26.716 -31.556 37.323 1.00 49.56 117 ARG A O 1
ATOM 948 N N . ASP A 1 118 ? -27.789 -29.617 37.709 1.00 51.91 118 ASP A N 1
ATOM 949 C CA . ASP A 1 118 ? -27.842 -29.773 39.174 1.00 51.91 118 ASP A CA 1
ATOM 950 C C . ASP A 1 118 ? -29.232 -30.122 39.744 1.00 51.91 118 ASP A C 1
ATOM 952 O O . ASP A 1 118 ? -29.443 -30.077 40.953 1.00 51.91 118 ASP A O 1
ATOM 956 N N . LEU A 1 119 ? -30.185 -30.552 38.907 1.00 50.81 119 LEU A N 1
ATOM 957 C CA . LEU A 1 119 ? -31.488 -31.066 39.363 1.00 50.81 119 LEU A CA 1
ATOM 958 C C . LEU A 1 119 ? -31.700 -32.540 38.996 1.00 50.81 119 LEU A C 1
ATOM 960 O O . LEU A 1 119 ? -32.753 -32.933 38.498 1.00 50.81 119 LEU A O 1
ATOM 964 N N . SER A 1 120 ? -30.712 -33.389 39.275 1.00 53.66 120 SER A N 1
ATOM 965 C CA . SER A 1 120 ? -30.989 -34.806 39.523 1.00 53.66 120 SER A CA 1
ATOM 966 C C . SER A 1 120 ? -31.316 -34.981 41.012 1.00 53.66 120 SER A C 1
ATOM 968 O O . SER A 1 120 ? -30.406 -34.847 41.835 1.00 53.66 120 SER A O 1
ATOM 970 N N . PRO A 1 121 ? -32.574 -35.259 41.407 1.00 60.19 121 PRO A N 1
ATOM 971 C CA . PRO A 1 121 ? -32.868 -35.573 42.798 1.00 60.19 121 PRO A CA 1
ATOM 972 C C . PRO A 1 121 ? -32.153 -36.878 43.190 1.00 60.19 121 PRO A C 1
ATOM 974 O O . PRO A 1 121 ? -32.113 -37.814 42.384 1.00 60.19 121 PRO A O 1
ATOM 977 N N . PRO A 1 122 ? -31.595 -36.983 44.409 1.00 52.59 122 PRO A N 1
ATOM 978 C CA . PRO A 1 122 ? -31.002 -38.228 44.866 1.00 52.59 122 PRO A CA 1
ATOM 979 C C . PRO A 1 122 ? -32.094 -39.300 44.936 1.00 52.59 122 PRO A C 1
ATOM 981 O O . PRO A 1 122 ? -33.071 -39.157 45.673 1.00 52.59 122 PRO A O 1
ATOM 984 N N . CYS A 1 123 ? -31.930 -40.385 44.176 1.00 44.59 123 CYS A N 1
ATOM 985 C CA . CYS A 1 123 ? -32.714 -41.598 44.367 1.00 44.59 123 CYS A CA 1
ATOM 986 C C . CYS A 1 123 ? -32.438 -42.127 45.779 1.00 44.59 123 CYS A C 1
ATOM 988 O O . CYS A 1 123 ? -31.428 -42.784 46.024 1.00 44.59 123 CYS A O 1
ATOM 990 N N . THR A 1 124 ? -33.329 -41.829 46.720 1.00 58.22 124 THR A N 1
ATOM 991 C CA . THR A 1 124 ? -33.352 -42.511 48.010 1.00 58.22 124 THR A CA 1
ATOM 992 C C . THR A 1 124 ? -34.085 -43.847 47.844 1.00 58.22 124 THR A C 1
ATOM 994 O O . THR A 1 124 ? -35.140 -43.901 47.206 1.00 58.22 124 THR A O 1
ATOM 997 N N . PRO A 1 125 ? -33.552 -44.957 48.377 1.00 61.69 125 PRO A N 1
ATOM 998 C CA . PRO A 1 125 ? -34.241 -46.238 48.352 1.00 61.69 125 PRO A CA 1
ATOM 999 C C . PRO A 1 125 ? -35.146 -46.330 49.585 1.00 61.69 125 PRO A C 1
ATOM 1001 O O . PRO A 1 125 ? -34.648 -46.202 50.703 1.00 61.69 125 PRO A O 1
ATOM 1004 N N . ASN A 1 126 ? -36.455 -46.586 49.443 1.00 45.34 126 ASN A N 1
ATOM 1005 C CA . ASN A 1 126 ? -37.214 -47.045 50.610 1.00 45.34 126 ASN A CA 1
ATOM 1006 C C . ASN A 1 126 ? -38.431 -47.946 50.334 1.00 45.34 126 ASN A C 1
ATOM 1008 O O . ASN A 1 126 ? -39.259 -47.704 49.459 1.00 45.34 126 ASN A O 1
ATOM 1012 N N . HIS A 1 127 ? -38.479 -48.984 51.168 1.00 49.88 127 HIS A N 1
ATOM 1013 C CA . HIS A 1 127 ? -39.499 -49.990 51.441 1.00 49.88 127 HIS A CA 1
ATOM 1014 C C . HIS A 1 127 ? -40.957 -49.496 51.428 1.00 49.88 127 HIS A C 1
ATOM 1016 O O . HIS A 1 127 ? -41.294 -48.553 52.137 1.00 49.88 127 HIS A O 1
ATOM 1022 N N . ASN A 1 128 ? -41.852 -50.260 50.782 1.00 43.75 128 ASN A N 1
ATOM 1023 C CA . ASN A 1 128 ? -42.958 -50.986 51.445 1.00 43.75 128 ASN A CA 1
ATOM 1024 C C . ASN A 1 128 ? -43.943 -51.565 50.413 1.00 43.75 128 ASN A C 1
ATOM 1026 O O . ASN A 1 128 ? -44.851 -50.887 49.939 1.00 43.75 128 ASN A O 1
ATOM 1030 N N . ARG A 1 129 ? -43.817 -52.862 50.106 1.00 47.12 129 ARG A N 1
ATOM 1031 C CA . ARG A 1 129 ? -44.893 -53.637 49.471 1.00 47.12 129 ARG A CA 1
ATOM 1032 C C . ARG A 1 129 ? -45.760 -54.266 50.560 1.00 47.12 129 ARG A C 1
ATOM 1034 O O . ARG A 1 129 ? -45.356 -55.246 51.177 1.00 47.12 129 ARG A O 1
ATOM 1041 N N . LYS A 1 130 ? -46.970 -53.741 50.749 1.00 50.69 130 LYS A N 1
ATOM 1042 C CA . LYS A 1 130 ? -48.108 -54.493 51.294 1.00 50.69 130 LYS A CA 1
ATOM 1043 C C . LYS A 1 130 ? -49.343 -54.131 50.479 1.00 50.69 130 LYS A C 1
ATOM 1045 O O . LYS A 1 130 ? -49.973 -53.114 50.737 1.00 50.69 130 LYS A O 1
ATOM 1050 N N . ILE A 1 131 ? -49.678 -54.967 49.500 1.00 46.84 131 ILE A N 1
ATOM 1051 C CA . ILE A 1 131 ? -51.026 -54.997 48.934 1.00 46.84 131 ILE A CA 1
ATOM 1052 C C . ILE A 1 131 ? -51.673 -56.267 49.470 1.00 46.84 131 ILE A C 1
ATOM 1054 O O . ILE A 1 131 ? -51.319 -57.384 49.102 1.00 46.84 131 ILE A O 1
ATOM 1058 N N . PHE A 1 132 ? -52.561 -56.041 50.430 1.00 44.22 132 PHE A N 1
ATOM 1059 C CA . PHE A 1 132 ? -53.554 -56.973 50.932 1.00 44.22 132 PHE A CA 1
ATOM 1060 C C . PHE A 1 132 ? -54.673 -57.020 49.882 1.00 44.22 132 PHE A C 1
ATOM 1062 O O . PHE A 1 132 ? -55.270 -55.983 49.602 1.00 44.22 132 PHE A O 1
ATOM 1069 N N . VAL A 1 133 ? -54.975 -58.188 49.317 1.00 45.81 133 VAL A N 1
ATOM 1070 C CA . VAL A 1 133 ? -56.275 -58.434 48.675 1.00 45.81 133 VAL A CA 1
ATOM 1071 C C . VAL A 1 133 ? -56.942 -59.532 49.487 1.00 45.81 133 VAL A C 1
ATOM 1073 O O . VAL A 1 133 ? -56.424 -60.643 49.598 1.00 45.81 133 VAL A O 1
ATOM 1076 N N . ARG A 1 134 ? -58.033 -59.155 50.151 1.00 40.84 134 ARG A N 1
ATOM 1077 C CA . ARG A 1 134 ? -58.840 -59.980 51.044 1.00 40.84 134 ARG A CA 1
ATOM 1078 C C . ARG A 1 134 ? -60.233 -60.079 50.423 1.00 40.84 134 ARG A C 1
ATOM 1080 O O . ARG A 1 134 ? -60.852 -59.035 50.254 1.00 40.84 134 ARG A O 1
ATOM 1087 N N . LEU A 1 135 ? -60.645 -61.335 50.221 1.00 46.97 135 LEU A N 1
ATOM 1088 C CA . LEU A 1 135 ? -61.986 -61.878 49.946 1.00 46.97 135 LEU A CA 1
ATOM 1089 C C . LEU A 1 135 ? -62.612 -61.545 48.587 1.00 46.97 135 LEU A C 1
ATOM 1091 O O . LEU A 1 135 ? -62.944 -60.370 48.340 1.00 46.97 135 LEU A O 1
#

Secondary structure (DSSP, 8-state):
---S--HHHHHHHTGGGHHHHHHH-TT--BTS-B-SSS-SS--EEEEEETTEEEEEETT-TTSSSSS-EEHHHHHHHHHT--HHHHHHHHHHHTT-S--TTTTTHHHHHHHHSSSSSS-----------------

pLDDT: mean 75.17, std 18.42, range [40.84, 94.06]

Sequence (135 aa):
MSFPIDQQQIFAATNGGSDIITRFLPQAREKKHFKIREEGTESAWMSQKDGVFFVQDWGDVGGFYEKPKNAVHIYAHETGKAYFDALLALGEELGLVTAQAENEVFFFTVNRVREFRDLSPPCTPNHNRKIFVRL

Radius of gyration: 30.7 Å; chains: 1; bounding box: 79×73×70 Å

Foldseek 3Di:
DDDLFDPVVLCVLCQQLPNLCCVQVVQADAPDFADPDPDDDRQKHWDADPRHIWIAGCVQVVDDRPDTDGSLSVQCVVVVHDSSVSRVVSCVVSVVPPPPPPVVPVVVVVVVVPPPPPPPDDPDDDDDDDDDDDD